Protein AF-A0A2W6T8C6-F1 (afdb_monomer_lite)

Sequence (143 aa):
MNLLKILKKSVIDSQLYVSLMGTLFAVFFMEEQNTFRLPSVVLIFITYFSGYLYTKYQHTKYFFKILMLNGVAGIICAFLIYHNHNEIRLVKWFVIVVLGLLYNSFFLDVYIRKIPLLKVFYVGLVWALVNCWLTLPEFNFPI

Radius of gyration: 16.24 Å; chains: 1; bounding box: 39×33×48 Å

Secondary structure (DSSP, 8-state):
--HHHHHIIIIIT-HHHHHHHHHHHHHHHHHHTT---HHHHHHHHHHHHHHHHHHHHTTSTTHHHHHHHHHHHHHHHHHHHHHHS-HHHHHHHHHHHHHHHHTTSHHHHHHTTTSHHHHHHHHHHHHHIIIIITT-SS-----

Foldseek 3Di:
DDPVVVCCCVAVVDLLNVLVVLLVLLQVVCVVVVLDDPLLSVLSSLLSSLLSLQVVCVPHPCNVVSVVVSVVSLVVSLVSCVVPHDPVLSVLSVVLSVLSVCLPPPVCVPPPVVDVVSNVVSVVVSSCSSRPVSSDNDPPPPD

Structure (mmCIF, N/CA/C/O backbone):
data_AF-A0A2W6T8C6-F1
#
_entry.id   AF-A0A2W6T8C6-F1
#
loop_
_atom_site.group_PDB
_atom_site.id
_atom_site.type_symbol
_atom_site.label_atom_id
_atom_site.label_alt_id
_atom_site.label_comp_id
_atom_site.label_asym_id
_atom_site.label_entity_id
_atom_site.label_seq_id
_atom_site.pdbx_PDB_ins_code
_atom_site.Cartn_x
_atom_site.Cartn_y
_atom_site.Cartn_z
_atom_site.occupancy
_atom_site.B_iso_or_equiv
_atom_site.auth_seq_id
_atom_site.auth_comp_id
_atom_site.auth_asym_id
_atom_site.auth_atom_id
_atom_site.pdbx_PDB_model_num
ATOM 1 N N . MET A 1 1 ? -5.194 10.503 31.032 1.00 57.91 1 MET A N 1
ATOM 2 C CA . MET A 1 1 ? -4.860 9.662 29.857 1.00 57.91 1 MET A CA 1
ATOM 3 C C . MET A 1 1 ? -3.359 9.787 29.623 1.00 57.91 1 MET A C 1
ATOM 5 O O . MET A 1 1 ? -2.883 10.906 29.539 1.00 57.91 1 MET A O 1
ATOM 9 N N . ASN A 1 2 ? -2.605 8.686 29.666 1.00 84.94 2 ASN A N 1
ATOM 10 C CA . ASN A 1 2 ? -1.137 8.721 29.742 1.00 84.94 2 ASN A CA 1
ATOM 11 C C . ASN A 1 2 ? -0.526 9.303 28.443 1.00 84.94 2 ASN A C 1
ATOM 13 O O . ASN A 1 2 ? -0.876 8.824 27.364 1.00 84.94 2 ASN A O 1
ATOM 17 N N . LEU A 1 3 ? 0.357 10.309 28.531 1.00 82.75 3 LEU A N 1
ATOM 18 C CA . LEU A 1 3 ? 0.961 11.018 27.383 1.00 82.75 3 LEU A CA 1
ATOM 19 C C . LEU A 1 3 ? 1.599 10.040 26.379 1.00 82.75 3 LEU A C 1
ATOM 21 O O . LEU A 1 3 ? 1.395 10.153 25.172 1.00 82.75 3 LEU A O 1
ATOM 25 N N . LEU A 1 4 ? 2.259 8.999 26.899 1.00 77.62 4 LEU A N 1
ATOM 26 C CA . LEU A 1 4 ? 2.823 7.878 26.138 1.00 77.62 4 LEU A CA 1
ATOM 27 C C . LEU A 1 4 ? 1.798 7.164 25.243 1.00 77.62 4 LEU A C 1
ATOM 29 O O . LEU A 1 4 ? 2.112 6.794 24.115 1.00 77.62 4 LEU A O 1
ATOM 33 N N . LYS A 1 5 ? 0.556 6.986 25.713 1.00 78.44 5 LYS A N 1
ATOM 34 C CA . LYS A 1 5 ? -0.510 6.347 24.921 1.00 78.44 5 LYS A CA 1
ATOM 35 C C . LYS A 1 5 ? -0.983 7.249 23.780 1.00 78.44 5 LYS A C 1
ATOM 37 O O . LYS A 1 5 ? -1.311 6.738 22.714 1.00 78.44 5 LYS A O 1
ATOM 42 N N . ILE A 1 6 ? -1.013 8.565 23.994 1.00 78.06 6 ILE A N 1
ATOM 43 C CA . ILE A 1 6 ? -1.386 9.539 22.959 1.00 78.06 6 ILE A CA 1
ATOM 44 C C . ILE A 1 6 ? -0.282 9.610 21.902 1.00 78.06 6 ILE A C 1
ATOM 46 O O . ILE A 1 6 ? -0.573 9.483 20.719 1.00 78.06 6 ILE A O 1
ATOM 50 N N . LEU A 1 7 ? 0.981 9.707 22.323 1.00 71.12 7 LEU A N 1
ATOM 51 C CA . LEU A 1 7 ? 2.148 9.683 21.437 1.00 71.12 7 LEU A CA 1
ATOM 52 C C . LEU A 1 7 ? 2.205 8.412 20.586 1.00 71.12 7 LEU A C 1
ATOM 54 O O . LEU A 1 7 ? 2.297 8.503 19.365 1.00 71.12 7 LEU A O 1
ATOM 58 N N . LYS A 1 8 ? 2.063 7.231 21.202 1.00 71.69 8 LYS A N 1
ATOM 59 C CA . LYS A 1 8 ? 2.002 5.962 20.463 1.00 71.69 8 LYS A CA 1
ATOM 60 C C . LYS A 1 8 ? 0.889 5.980 19.413 1.00 71.69 8 LYS A C 1
ATOM 62 O O . LYS A 1 8 ? 1.133 5.634 18.263 1.00 71.69 8 LYS A O 1
ATOM 67 N N . LYS A 1 9 ? -0.308 6.435 19.783 1.00 74.31 9 LYS A N 1
ATOM 68 C CA . LYS A 1 9 ? -1.465 6.434 18.883 1.00 74.31 9 LYS A CA 1
ATOM 69 C C . LYS A 1 9 ? -1.356 7.451 17.742 1.00 74.31 9 LYS A C 1
ATOM 71 O O . LYS A 1 9 ? -1.846 7.193 16.645 1.00 74.31 9 LYS A O 1
ATOM 76 N N . SER A 1 10 ? -0.741 8.601 18.003 1.00 67.25 10 SER A N 1
ATOM 77 C CA . SER A 1 10 ? -0.603 9.689 17.030 1.00 67.25 10 SER A CA 1
ATOM 78 C C . SER A 1 10 ? 0.603 9.523 16.111 1.00 67.25 10 SER A C 1
ATOM 80 O O . SER A 1 10 ? 0.556 9.993 14.978 1.00 67.25 10 SER A O 1
ATOM 82 N N . VAL A 1 11 ? 1.667 8.865 16.579 1.00 68.44 11 VAL A N 1
ATOM 83 C CA . VAL A 1 11 ? 2.922 8.709 15.832 1.00 68.44 11 VAL A CA 1
ATOM 84 C C . VAL A 1 11 ? 3.055 7.292 15.284 1.00 68.44 11 VAL A C 1
ATOM 86 O O . VAL A 1 11 ? 3.088 7.121 14.074 1.00 68.44 11 VAL A O 1
ATOM 89 N N . ILE A 1 12 ? 3.060 6.273 16.148 1.00 65.94 12 ILE A N 1
ATOM 90 C CA . ILE A 1 12 ? 3.375 4.882 15.771 1.00 65.94 12 ILE A CA 1
ATOM 91 C C . ILE A 1 12 ? 2.178 4.199 15.096 1.00 65.94 12 ILE A C 1
ATOM 93 O O . ILE A 1 12 ? 2.327 3.577 14.049 1.00 65.94 12 ILE A O 1
ATOM 97 N N . ASP A 1 13 ? 0.969 4.372 15.635 1.00 70.25 13 ASP A N 1
ATOM 98 C CA . ASP A 1 13 ? -0.256 3.803 15.044 1.00 70.25 13 ASP A CA 1
ATOM 99 C C . ASP A 1 13 ? -0.807 4.676 13.888 1.00 70.25 13 ASP A C 1
ATOM 101 O O . ASP A 1 13 ? -1.906 4.456 13.352 1.00 70.25 13 ASP A O 1
ATOM 105 N N . SER A 1 14 ? -0.054 5.710 13.498 1.00 83.50 14 SER A N 1
ATOM 106 C CA . SER A 1 14 ? -0.392 6.554 12.361 1.00 83.50 14 SER A CA 1
ATOM 107 C C . SER A 1 14 ? -0.216 5.786 11.060 1.00 83.50 14 SER A C 1
ATOM 109 O O . SER A 1 14 ? 0.796 5.129 10.831 1.00 83.50 14 SER A O 1
ATOM 111 N N . GLN A 1 15 ? -1.193 5.916 10.163 1.00 86.38 15 GLN A N 1
ATOM 112 C CA . GLN A 1 15 ? -1.112 5.280 8.846 1.00 86.38 15 GLN A CA 1
ATOM 113 C C . GLN A 1 15 ? 0.066 5.837 8.040 1.00 86.38 15 GLN A C 1
ATOM 115 O O . GLN A 1 15 ? 0.667 5.101 7.266 1.00 86.38 15 GLN A O 1
ATOM 120 N N . LEU A 1 16 ? 0.451 7.096 8.281 1.00 87.31 16 LEU A N 1
ATOM 121 C CA . LEU A 1 16 ? 1.663 7.681 7.708 1.00 87.31 16 LEU A CA 1
ATOM 122 C C . LEU A 1 16 ? 2.917 6.922 8.142 1.00 87.31 16 LEU A C 1
ATOM 124 O O . LEU A 1 16 ? 3.701 6.528 7.288 1.00 87.31 16 LEU A O 1
ATOM 128 N N . TYR A 1 17 ? 3.083 6.676 9.442 1.00 89.19 17 TYR A N 1
ATOM 129 C CA . TYR A 1 17 ? 4.264 5.989 9.965 1.00 89.19 17 TYR A CA 1
ATOM 130 C C . TYR A 1 17 ? 4.384 4.571 9.408 1.00 89.19 17 TYR A C 1
ATOM 132 O O . TYR A 1 17 ? 5.427 4.211 8.871 1.00 89.19 17 TYR A O 1
ATOM 140 N N . VAL A 1 18 ? 3.303 3.787 9.449 1.00 89.12 18 VAL A N 1
ATOM 141 C CA . VAL A 1 18 ? 3.332 2.407 8.940 1.00 89.12 18 VAL A CA 1
ATOM 142 C C . VAL A 1 18 ? 3.602 2.373 7.430 1.00 89.12 18 VAL A C 1
ATOM 144 O O . VAL A 1 18 ? 4.365 1.530 6.962 1.00 89.12 18 VAL A O 1
ATOM 147 N N . SER A 1 19 ? 3.046 3.320 6.669 1.00 92.69 19 SER A N 1
ATOM 148 C CA . SER A 1 19 ? 3.299 3.422 5.224 1.00 92.69 19 SER A CA 1
ATOM 149 C C . SER A 1 19 ? 4.737 3.821 4.915 1.00 92.69 19 SER A C 1
ATOM 151 O O . SER A 1 19 ? 5.333 3.267 3.995 1.00 92.69 19 SER A O 1
ATOM 153 N N . LEU A 1 20 ? 5.316 4.735 5.699 1.00 93.75 20 LEU A N 1
ATOM 154 C CA . LEU A 1 20 ? 6.729 5.096 5.596 1.00 93.75 20 LEU A CA 1
ATOM 155 C C . LEU A 1 20 ? 7.624 3.897 5.901 1.00 93.75 20 LEU A C 1
ATOM 157 O O . LEU A 1 20 ? 8.523 3.619 5.121 1.00 93.75 20 LEU A O 1
ATOM 161 N N . MET A 1 21 ? 7.349 3.145 6.969 1.00 93.69 21 MET A N 1
ATOM 162 C CA . MET A 1 21 ? 8.132 1.953 7.312 1.00 93.69 21 MET A CA 1
ATOM 163 C C . MET A 1 21 ? 8.060 0.882 6.220 1.00 93.69 21 MET A C 1
ATOM 165 O O . MET A 1 21 ? 9.094 0.342 5.835 1.00 93.69 21 MET A O 1
ATOM 169 N N . GLY A 1 22 ? 6.868 0.613 5.674 1.00 91.38 22 GLY A N 1
ATOM 170 C CA . GLY A 1 22 ? 6.714 -0.298 4.535 1.00 91.38 22 GLY A CA 1
ATOM 171 C C . GLY A 1 22 ? 7.474 0.188 3.298 1.00 91.38 22 GLY A C 1
ATOM 172 O O . GLY A 1 22 ? 8.155 -0.590 2.640 1.00 91.38 22 GLY A O 1
ATOM 173 N N . THR A 1 23 ? 7.439 1.493 3.026 1.00 94.69 23 THR A N 1
ATOM 174 C CA . THR A 1 23 ? 8.166 2.094 1.898 1.00 94.69 23 THR A CA 1
ATOM 175 C C . THR A 1 23 ? 9.678 2.018 2.085 1.00 94.69 23 THR A C 1
ATOM 177 O O . THR A 1 23 ? 10.379 1.647 1.153 1.00 94.69 23 THR A O 1
ATOM 180 N N . LEU A 1 24 ? 10.195 2.325 3.277 1.00 94.31 24 LEU A N 1
ATOM 181 C CA . LEU A 1 24 ? 11.622 2.210 3.590 1.00 94.31 24 LEU A CA 1
ATOM 182 C C . LEU A 1 24 ? 12.105 0.763 3.477 1.00 94.31 24 LEU A C 1
ATOM 184 O O . LEU A 1 24 ? 13.214 0.521 3.013 1.00 94.31 24 LEU A O 1
ATOM 188 N N . PHE A 1 25 ? 11.261 -0.201 3.844 1.00 92.94 25 PHE A N 1
ATOM 189 C CA . PHE A 1 25 ? 11.569 -1.612 3.654 1.00 92.94 25 PHE A CA 1
ATOM 190 C C . PHE A 1 25 ? 11.623 -1.997 2.170 1.00 92.94 25 PHE A C 1
ATOM 192 O O . PHE A 1 25 ? 12.519 -2.730 1.762 1.00 92.94 25 PHE A O 1
ATOM 199 N N . ALA A 1 26 ? 10.736 -1.448 1.335 1.00 91.69 26 ALA A N 1
ATOM 200 C CA . ALA A 1 26 ? 10.850 -1.595 -0.114 1.00 91.69 26 ALA A CA 1
ATOM 201 C C . ALA A 1 26 ? 12.141 -0.970 -0.653 1.00 91.69 26 ALA A C 1
ATOM 203 O O . ALA A 1 26 ? 12.840 -1.598 -1.438 1.00 91.69 26 ALA A O 1
ATOM 204 N N . VAL A 1 27 ? 12.470 0.250 -0.211 1.00 92.62 27 VAL A N 1
ATOM 205 C CA . VAL A 1 27 ? 13.701 0.955 -0.594 1.00 92.62 27 VAL A CA 1
ATOM 206 C C . VAL A 1 27 ? 14.921 0.103 -0.265 1.00 92.62 27 VAL A C 1
ATOM 208 O O . VAL A 1 27 ? 15.773 -0.058 -1.126 1.00 92.62 27 VAL A O 1
ATOM 211 N N . PHE A 1 28 ? 14.965 -0.516 0.916 1.00 91.56 28 PHE A N 1
ATOM 212 C CA . PHE A 1 28 ? 16.032 -1.444 1.290 1.00 91.56 28 PHE A CA 1
ATOM 213 C C . PHE A 1 28 ? 16.208 -2.581 0.267 1.00 91.56 28 PHE A C 1
ATOM 215 O O . PHE A 1 28 ? 17.317 -2.800 -0.210 1.00 91.56 28 PHE A O 1
ATOM 222 N N . PHE A 1 29 ? 15.129 -3.255 -0.148 1.00 87.81 29 PHE A N 1
ATOM 223 C CA . PHE A 1 29 ? 15.220 -4.286 -1.193 1.00 87.81 29 PHE A CA 1
ATOM 224 C C . PHE A 1 29 ? 15.599 -3.730 -2.566 1.00 87.81 29 PHE A C 1
ATOM 226 O O . PHE A 1 29 ? 16.290 -4.398 -3.332 1.00 87.81 29 PHE A O 1
ATOM 233 N N . MET A 1 30 ? 15.135 -2.527 -2.899 1.00 88.44 30 MET A N 1
ATOM 234 C CA . MET A 1 30 ? 15.468 -1.887 -4.166 1.00 88.44 30 MET A CA 1
ATOM 235 C C . MET A 1 30 ? 16.950 -1.519 -4.245 1.00 88.44 30 MET A C 1
ATOM 237 O O . MET A 1 30 ? 17.541 -1.689 -5.307 1.00 88.44 30 MET A O 1
ATOM 241 N N . GLU A 1 31 ? 17.539 -1.041 -3.149 1.00 89.88 31 GLU A N 1
ATOM 242 C CA . GLU A 1 31 ? 18.978 -0.776 -3.036 1.00 89.88 31 GLU A CA 1
ATOM 243 C C . GLU A 1 31 ? 19.779 -2.078 -3.143 1.00 89.88 31 GLU A C 1
ATOM 245 O O . GLU A 1 31 ? 20.678 -2.170 -3.973 1.00 89.88 31 GLU A O 1
ATOM 250 N N . GLU A 1 32 ? 19.381 -3.125 -2.411 1.00 87.94 32 GLU A N 1
ATOM 251 C CA . GLU A 1 32 ? 20.036 -4.441 -2.473 1.00 87.94 32 GLU A CA 1
ATOM 252 C C . GLU A 1 32 ? 20.028 -5.030 -3.897 1.00 87.94 32 GLU A C 1
ATOM 254 O O . GLU A 1 32 ? 20.991 -5.645 -4.348 1.00 87.94 32 GLU A O 1
ATOM 259 N N . GLN A 1 33 ? 18.947 -4.803 -4.649 1.00 84.38 33 GLN A N 1
ATOM 260 C CA . GLN A 1 33 ? 18.805 -5.270 -6.031 1.00 84.38 33 GLN A CA 1
ATOM 261 C C . GLN A 1 33 ? 19.310 -4.263 -7.080 1.00 84.38 33 GLN A C 1
ATOM 263 O O . GLN A 1 33 ? 19.174 -4.527 -8.273 1.00 84.38 33 GLN A O 1
ATOM 268 N N . ASN A 1 34 ? 19.854 -3.107 -6.681 1.00 84.94 34 ASN A N 1
ATOM 269 C CA . ASN A 1 34 ? 20.230 -2.004 -7.580 1.00 84.94 34 ASN A CA 1
ATOM 270 C C . ASN A 1 34 ? 19.095 -1.564 -8.539 1.00 84.94 34 ASN A C 1
ATOM 272 O O . ASN A 1 34 ? 19.322 -1.190 -9.690 1.00 84.94 34 ASN A O 1
ATOM 276 N N . THR A 1 35 ? 17.843 -1.601 -8.076 1.00 84.50 35 THR A N 1
ATOM 277 C CA . THR A 1 35 ? 16.639 -1.229 -8.845 1.00 84.50 35 THR A CA 1
ATOM 278 C C . THR A 1 35 ? 16.010 0.093 -8.395 1.00 84.50 35 THR A C 1
ATOM 280 O O . THR A 1 35 ? 14.907 0.433 -8.844 1.00 84.50 35 THR A O 1
ATOM 283 N N . PHE A 1 36 ? 16.687 0.851 -7.522 1.00 88.38 36 PHE A N 1
ATOM 284 C CA . PHE A 1 36 ? 16.179 2.095 -6.944 1.00 88.38 36 PHE A CA 1
ATOM 285 C C . PHE A 1 36 ? 15.683 3.085 -8.006 1.00 88.38 36 PHE A C 1
ATOM 287 O O . PHE A 1 36 ? 16.395 3.463 -8.937 1.00 88.38 36 PHE A O 1
ATOM 294 N N . ARG A 1 37 ? 14.430 3.530 -7.853 1.00 86.62 37 ARG A N 1
ATOM 295 C CA . ARG A 1 37 ? 13.809 4.566 -8.690 1.00 86.62 37 ARG A CA 1
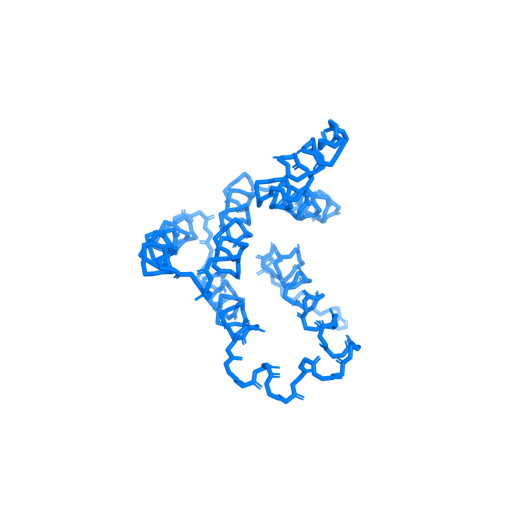ATOM 296 C C . ARG A 1 37 ? 12.790 5.351 -7.880 1.00 86.62 37 ARG A C 1
ATOM 298 O O . ARG A 1 37 ? 11.810 4.771 -7.409 1.00 86.62 37 ARG A O 1
ATOM 305 N N . LEU A 1 38 ? 12.958 6.671 -7.813 1.00 88.62 38 LEU A N 1
ATOM 306 C CA . LEU A 1 38 ? 12.077 7.565 -7.054 1.00 88.62 38 LEU A CA 1
ATOM 307 C C . LEU A 1 38 ? 10.578 7.410 -7.403 1.00 88.62 38 LEU A C 1
ATOM 309 O O . LEU A 1 38 ? 9.779 7.316 -6.470 1.00 88.62 38 LEU A O 1
ATOM 313 N N . PRO A 1 39 ? 10.160 7.275 -8.684 1.00 89.06 39 PRO A N 1
ATOM 314 C CA . PRO A 1 39 ? 8.751 7.039 -9.010 1.00 89.06 39 PRO A CA 1
ATOM 315 C C . PRO A 1 39 ? 8.184 5.758 -8.383 1.00 89.06 39 PRO A C 1
ATOM 317 O O . PRO A 1 39 ? 7.024 5.724 -7.983 1.00 89.06 39 PRO A O 1
ATOM 320 N N . SER A 1 40 ? 9.001 4.708 -8.254 1.00 89.00 40 SER A N 1
ATOM 321 C CA . SER A 1 40 ? 8.586 3.458 -7.606 1.00 89.00 40 SER A CA 1
ATOM 322 C C . SER A 1 40 ? 8.424 3.636 -6.096 1.00 89.00 40 SER A C 1
ATOM 324 O O . SER A 1 40 ? 7.489 3.094 -5.520 1.00 89.00 40 SER A O 1
ATOM 326 N N . VAL A 1 41 ? 9.298 4.420 -5.460 1.00 92.81 41 VAL A N 1
ATOM 327 C CA . VAL A 1 41 ? 9.205 4.731 -4.024 1.00 92.81 41 VAL A CA 1
ATOM 328 C C . VAL A 1 41 ? 7.903 5.474 -3.725 1.00 92.81 41 VAL A C 1
ATOM 330 O O . VAL A 1 41 ? 7.162 5.092 -2.822 1.00 92.81 41 VAL A O 1
ATOM 333 N N . VAL A 1 42 ? 7.577 6.486 -4.535 1.00 92.62 42 VAL A N 1
ATOM 334 C CA . VAL A 1 42 ? 6.319 7.242 -4.420 1.00 92.62 42 VAL A CA 1
ATOM 335 C C . V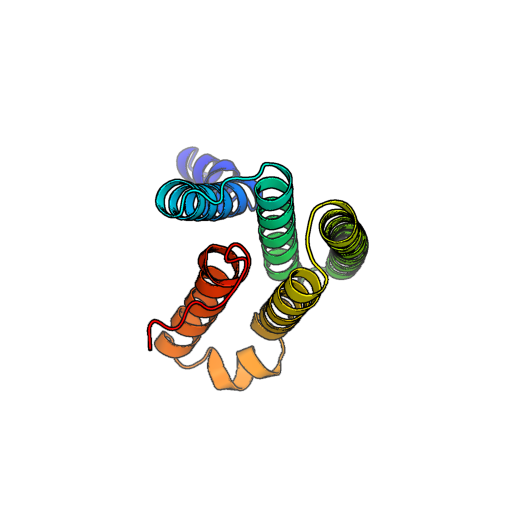AL A 1 42 ? 5.109 6.336 -4.660 1.00 92.62 42 VAL A C 1
ATOM 337 O O . VAL A 1 42 ? 4.153 6.372 -3.886 1.00 92.62 42 VAL A O 1
ATOM 340 N N . LEU A 1 43 ? 5.158 5.479 -5.685 1.00 93.38 43 LEU A N 1
ATOM 341 C CA . LEU A 1 43 ? 4.108 4.500 -5.973 1.00 93.38 43 LEU A CA 1
ATOM 342 C C . LEU A 1 43 ? 3.846 3.570 -4.779 1.00 93.38 43 LEU A C 1
ATOM 344 O O . LEU A 1 43 ? 2.691 3.363 -4.396 1.00 93.38 43 LEU A O 1
ATOM 348 N N . ILE A 1 44 ? 4.906 3.019 -4.185 1.00 93.69 44 ILE A N 1
ATOM 349 C CA . ILE A 1 44 ? 4.823 2.104 -3.041 1.00 93.69 44 ILE A CA 1
ATOM 350 C C . ILE A 1 44 ? 4.255 2.826 -1.820 1.00 93.69 44 ILE A C 1
ATOM 352 O O . ILE A 1 44 ? 3.346 2.303 -1.172 1.00 93.69 44 ILE A O 1
ATOM 356 N N . PHE A 1 45 ? 4.706 4.054 -1.559 1.00 95.12 45 PHE A N 1
ATOM 357 C CA . PHE A 1 45 ? 4.175 4.871 -0.474 1.00 95.12 45 PHE A CA 1
ATOM 358 C C . PHE A 1 45 ? 2.673 5.117 -0.615 1.00 95.12 45 PHE A C 1
ATOM 360 O O . PHE A 1 45 ? 1.923 4.855 0.327 1.00 95.12 45 PHE A O 1
ATOM 367 N N . ILE A 1 46 ? 2.212 5.565 -1.789 1.00 93.38 46 ILE A N 1
ATOM 368 C CA . ILE A 1 46 ? 0.785 5.816 -2.037 1.00 93.38 46 ILE A CA 1
ATOM 369 C C . ILE A 1 46 ? -0.017 4.517 -1.908 1.00 93.38 46 ILE A C 1
ATOM 371 O O . ILE A 1 46 ? -1.103 4.528 -1.324 1.00 93.38 46 ILE A O 1
ATOM 375 N N . THR A 1 47 ? 0.522 3.397 -2.397 1.00 93.38 47 THR A N 1
ATOM 376 C CA . THR A 1 47 ? -0.127 2.079 -2.321 1.00 93.38 47 THR A CA 1
ATOM 377 C C . THR A 1 47 ? -0.318 1.641 -0.868 1.00 93.38 47 THR A C 1
ATOM 379 O O . THR A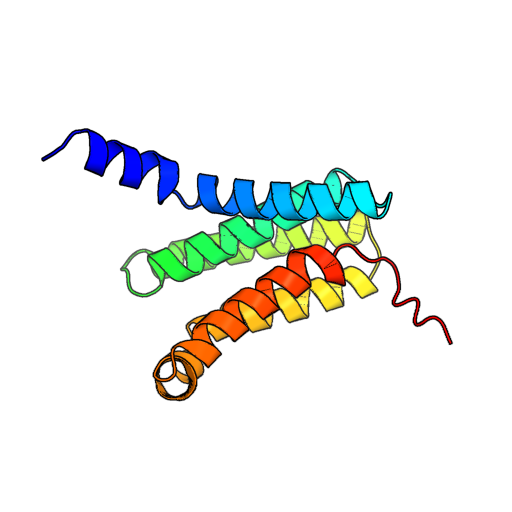 1 47 ? -1.434 1.294 -0.472 1.00 93.38 47 THR A O 1
ATOM 382 N N . TYR A 1 48 ? 0.730 1.728 -0.041 1.00 93.00 48 TYR A N 1
ATOM 383 C CA . TYR A 1 48 ? 0.628 1.431 1.386 1.00 93.00 48 TYR A CA 1
ATOM 384 C C . TYR A 1 48 ? -0.331 2.383 2.093 1.00 93.00 48 TYR A C 1
ATOM 386 O O . TYR A 1 48 ? -1.252 1.932 2.774 1.00 93.00 48 TYR A O 1
ATOM 394 N N . PHE A 1 49 ? -0.160 3.688 1.895 1.00 92.62 49 PHE A N 1
ATOM 395 C CA . PHE A 1 49 ? -0.961 4.704 2.567 1.00 92.62 49 PHE A CA 1
ATOM 396 C C . PHE A 1 49 ? -2.452 4.555 2.275 1.00 92.62 49 PHE A C 1
ATOM 398 O O . PHE A 1 49 ? -3.270 4.559 3.198 1.00 92.62 49 PHE A O 1
ATOM 405 N N . SER A 1 50 ? -2.798 4.316 1.012 1.00 91.12 50 SER A N 1
ATOM 406 C CA . SER A 1 50 ? -4.177 4.092 0.577 1.00 91.12 50 SER A CA 1
ATOM 407 C C . SER A 1 50 ? -4.770 2.816 1.185 1.00 91.12 50 SER A C 1
ATOM 409 O O . SER A 1 50 ? -5.893 2.834 1.697 1.00 91.12 50 SER A O 1
ATOM 411 N N . GLY A 1 51 ? -4.012 1.712 1.209 1.00 89.19 51 GLY A N 1
ATOM 412 C CA . GLY A 1 51 ? -4.447 0.453 1.828 1.00 89.19 51 GLY A CA 1
ATOM 413 C C . GLY A 1 51 ? -4.648 0.560 3.347 1.00 89.19 51 GLY A C 1
ATOM 414 O O . GLY A 1 51 ? -5.620 0.046 3.908 1.00 89.19 51 GLY A O 1
ATOM 415 N N . TYR A 1 52 ? -3.772 1.293 4.027 1.00 88.75 52 TYR A N 1
ATOM 416 C CA . TYR A 1 52 ? -3.866 1.542 5.463 1.00 88.75 52 TYR A CA 1
ATOM 417 C C . TYR A 1 52 ? -5.050 2.444 5.824 1.00 88.75 52 TYR A C 1
ATOM 419 O O . TYR A 1 52 ? -5.828 2.132 6.730 1.00 88.75 52 TYR A O 1
ATOM 427 N N . LEU A 1 53 ? -5.278 3.515 5.059 1.00 88.62 53 LEU A N 1
ATOM 428 C CA . LEU A 1 53 ? -6.489 4.323 5.198 1.00 88.62 53 LEU A CA 1
ATOM 429 C C . LEU A 1 53 ? -7.755 3.500 4.935 1.00 88.62 53 LEU A C 1
ATOM 431 O O . LEU A 1 53 ? -8.698 3.580 5.724 1.00 88.62 53 LEU A O 1
ATOM 435 N N . TYR A 1 54 ? -7.768 2.678 3.882 1.00 86.88 54 TYR A N 1
ATOM 436 C CA . TYR A 1 54 ? -8.901 1.809 3.557 1.00 86.88 54 TYR A CA 1
ATOM 437 C C . TYR A 1 54 ? -9.295 0.940 4.753 1.00 86.88 54 TYR A C 1
ATOM 439 O O . TYR A 1 54 ? -10.418 1.023 5.248 1.00 86.88 54 TYR A O 1
ATOM 447 N N . THR A 1 55 ? -8.342 0.157 5.260 1.00 85.12 55 THR A N 1
ATOM 448 C CA . THR A 1 55 ? -8.588 -0.817 6.330 1.00 85.12 55 THR A CA 1
ATOM 449 C C . THR A 1 55 ? -8.978 -0.152 7.649 1.00 85.12 55 THR A C 1
ATOM 451 O O . THR A 1 55 ? -9.860 -0.652 8.347 1.00 85.12 55 THR A O 1
ATOM 454 N N . LYS A 1 56 ? -8.392 1.005 7.982 1.00 85.25 56 LYS A N 1
ATOM 455 C CA . LYS A 1 56 ? -8.710 1.748 9.210 1.00 85.25 56 LYS A CA 1
ATOM 456 C C . LYS A 1 56 ? -10.128 2.318 9.220 1.00 85.25 56 LYS A C 1
ATOM 458 O O . LYS A 1 56 ? -10.769 2.333 10.270 1.00 85.25 56 LYS A O 1
ATOM 463 N N . TYR A 1 57 ? -10.610 2.818 8.082 1.00 85.62 57 TYR A N 1
ATOM 464 C CA . TYR A 1 57 ? -11.894 3.525 7.998 1.00 85.62 57 TYR A CA 1
ATOM 465 C C . TYR A 1 57 ? -13.045 2.677 7.444 1.00 85.62 57 TYR A C 1
ATOM 467 O O . TYR A 1 57 ? -14.165 3.185 7.358 1.00 85.62 57 TYR A O 1
ATOM 475 N N . GLN A 1 58 ? -12.806 1.402 7.127 1.00 80.88 58 GLN A N 1
ATOM 476 C CA . GLN A 1 58 ? -13.759 0.533 6.435 1.00 80.88 58 GLN A CA 1
ATOM 477 C C . GLN A 1 58 ? -15.126 0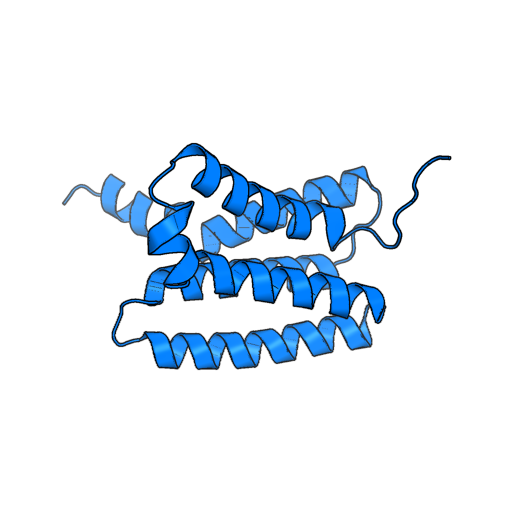.396 7.116 1.00 80.88 58 GLN A C 1
ATOM 479 O O . GLN A 1 58 ? -16.154 0.424 6.449 1.00 80.88 58 GLN A O 1
ATOM 484 N N . HIS A 1 59 ? -15.154 0.306 8.446 1.00 82.88 59 HIS A N 1
ATOM 485 C CA . HIS A 1 59 ? -16.390 0.162 9.228 1.00 82.88 59 HIS A CA 1
ATOM 486 C C . HIS A 1 59 ? -16.817 1.478 9.891 1.00 82.88 59 HIS A C 1
ATOM 488 O O . HIS A 1 59 ? -17.409 1.489 10.968 1.00 82.88 59 HIS A O 1
ATOM 494 N N . THR A 1 60 ? -16.473 2.612 9.277 1.00 87.06 60 THR A N 1
ATOM 495 C CA . THR A 1 60 ? -16.797 3.944 9.800 1.00 87.06 60 THR A CA 1
ATOM 496 C C . THR A 1 60 ? -17.658 4.726 8.815 1.00 87.06 60 THR A C 1
ATOM 498 O O . THR A 1 60 ? -17.617 4.495 7.609 1.00 87.06 60 THR A O 1
ATOM 501 N N . LYS A 1 61 ? -18.363 5.751 9.306 1.00 87.75 61 LYS A N 1
ATOM 502 C CA . LYS A 1 61 ? -19.130 6.690 8.464 1.00 87.75 61 LYS A CA 1
ATOM 503 C C . LYS A 1 61 ? -18.294 7.423 7.401 1.00 87.75 61 LYS A C 1
ATOM 505 O O . LYS A 1 61 ? -18.849 8.017 6.484 1.00 87.75 61 LYS A O 1
ATOM 510 N N . TYR A 1 62 ? -16.965 7.419 7.533 1.00 87.38 62 TYR A N 1
ATOM 511 C CA . TYR A 1 62 ? -16.042 8.054 6.591 1.00 87.38 62 TYR A CA 1
ATOM 512 C C . TYR A 1 62 ? -15.603 7.125 5.456 1.00 87.38 62 TYR A C 1
ATOM 514 O O . TYR A 1 62 ? -14.887 7.580 4.565 1.00 87.38 62 TYR A O 1
ATOM 522 N N . PHE A 1 63 ? -16.033 5.859 5.461 1.00 87.06 63 PHE A N 1
ATOM 523 C CA . PHE A 1 63 ? -15.599 4.854 4.494 1.00 87.06 63 PHE A CA 1
ATOM 524 C C . PHE A 1 63 ? -15.739 5.322 3.045 1.00 87.06 63 PHE A C 1
ATOM 526 O O . PHE A 1 63 ? -14.769 5.273 2.299 1.00 87.06 63 PHE A O 1
ATOM 533 N N . PHE A 1 64 ? -16.902 5.856 2.662 1.00 85.75 64 PHE A N 1
ATOM 534 C CA . PHE A 1 64 ? -17.149 6.288 1.284 1.00 85.75 64 PHE A CA 1
ATOM 535 C C . PHE A 1 64 ? -16.207 7.418 0.833 1.00 85.75 64 PHE A C 1
ATOM 537 O O . PHE A 1 64 ? -15.710 7.405 -0.290 1.00 85.75 64 PHE A O 1
ATOM 544 N N . LYS A 1 65 ? -15.881 8.357 1.733 1.00 89.62 65 LYS A N 1
ATOM 545 C CA . LYS A 1 65 ? -14.909 9.428 1.453 1.00 89.62 65 LYS A CA 1
ATOM 546 C C . LYS A 1 65 ? -13.504 8.865 1.233 1.00 89.62 65 LYS A C 1
ATOM 548 O O . LYS A 1 65 ? -12.809 9.298 0.322 1.00 89.62 65 LYS A O 1
ATOM 553 N N . ILE A 1 66 ? -13.101 7.891 2.049 1.00 89.62 66 ILE A N 1
ATOM 554 C CA . ILE A 1 66 ? -11.805 7.215 1.908 1.00 89.62 66 ILE A CA 1
ATOM 555 C C . ILE A 1 66 ? -11.768 6.342 0.652 1.00 89.62 66 ILE A C 1
ATOM 557 O O . ILE A 1 66 ? -10.746 6.291 -0.020 1.00 89.62 66 ILE A O 1
ATOM 561 N N . LEU A 1 67 ? -12.880 5.705 0.285 1.00 88.62 67 LEU A N 1
ATOM 562 C CA . LEU A 1 67 ? -12.985 4.933 -0.947 1.00 88.62 67 LEU A CA 1
ATOM 563 C C . LEU A 1 67 ? -12.806 5.827 -2.181 1.00 88.62 67 LEU A C 1
ATOM 565 O O . LEU A 1 67 ? -12.042 5.472 -3.073 1.00 88.62 67 LEU A O 1
ATOM 569 N N . MET A 1 68 ? -13.433 7.009 -2.202 1.00 90.69 68 MET A N 1
ATOM 570 C CA . MET A 1 68 ? -13.208 8.009 -3.253 1.00 90.69 68 MET A CA 1
ATOM 571 C C . MET A 1 68 ? -11.752 8.488 -3.288 1.00 90.69 68 MET A C 1
ATOM 573 O O . MET A 1 68 ? -11.153 8.522 -4.360 1.00 90.69 68 MET A O 1
ATOM 577 N N . LEU A 1 69 ? -11.161 8.800 -2.128 1.00 91.50 69 LEU A N 1
ATOM 578 C CA . LEU A 1 69 ? -9.751 9.191 -2.027 1.00 91.50 69 LEU A CA 1
ATOM 579 C C . LEU A 1 69 ? -8.823 8.105 -2.591 1.00 91.50 69 LEU A C 1
ATOM 581 O O . LEU A 1 69 ? -7.918 8.412 -3.360 1.00 91.50 69 LEU A O 1
ATOM 585 N N . ASN A 1 70 ? -9.077 6.840 -2.255 1.00 91.12 70 ASN A N 1
ATOM 586 C CA . ASN A 1 70 ? -8.312 5.704 -2.760 1.00 91.12 70 ASN A CA 1
ATOM 587 C C . ASN A 1 70 ? -8.536 5.462 -4.253 1.00 91.12 70 ASN A C 1
ATOM 589 O O . ASN A 1 70 ? -7.604 5.056 -4.938 1.00 91.12 70 ASN A O 1
ATOM 593 N N . GLY A 1 71 ? -9.735 5.735 -4.772 1.00 91.81 71 GLY A N 1
ATOM 594 C CA . GLY A 1 71 ? -9.999 5.721 -6.210 1.00 91.81 71 GLY A CA 1
ATOM 595 C C . GLY A 1 71 ? -9.138 6.748 -6.949 1.00 91.81 71 GLY A C 1
ATOM 596 O O . GLY A 1 71 ? -8.452 6.400 -7.907 1.00 91.81 71 GLY A O 1
ATOM 597 N N . VAL A 1 72 ? -9.092 7.989 -6.452 1.00 93.88 72 VAL A N 1
ATOM 598 C CA . VAL A 1 72 ? -8.226 9.046 -7.005 1.00 93.88 72 VAL A CA 1
ATOM 599 C C . VAL A 1 72 ? -6.747 8.670 -6.883 1.00 93.88 72 VAL A C 1
ATOM 601 O O . VAL A 1 72 ? -6.006 8.779 -7.857 1.00 93.88 72 VAL A O 1
ATOM 604 N N . ALA A 1 73 ? -6.315 8.172 -5.722 1.00 93.12 73 ALA A N 1
ATOM 605 C CA . ALA A 1 73 ? -4.945 7.704 -5.517 1.00 93.12 73 ALA A CA 1
ATOM 606 C C . ALA A 1 73 ? -4.581 6.556 -6.472 1.00 93.12 73 ALA A C 1
ATOM 608 O O . ALA A 1 73 ? -3.487 6.547 -7.028 1.00 93.12 73 ALA A O 1
ATOM 609 N N . GLY A 1 74 ? -5.512 5.633 -6.727 1.00 92.88 74 GLY A N 1
ATOM 610 C CA . GLY A 1 74 ? -5.347 4.551 -7.692 1.00 92.88 74 GLY A CA 1
ATOM 611 C C . GLY A 1 74 ? -5.148 5.057 -9.122 1.00 92.88 74 GLY A C 1
ATOM 612 O O . GLY A 1 74 ? -4.272 4.557 -9.822 1.00 92.88 74 GLY A O 1
ATOM 613 N N . ILE A 1 75 ? -5.887 6.091 -9.536 1.00 93.81 75 ILE A N 1
ATOM 614 C CA . ILE A 1 75 ? -5.689 6.742 -10.843 1.00 93.81 75 ILE A CA 1
ATOM 615 C C . ILE A 1 75 ? -4.297 7.384 -10.919 1.00 93.81 75 ILE A C 1
ATOM 617 O O . ILE A 1 75 ? -3.594 7.204 -11.912 1.00 93.81 75 ILE A O 1
ATOM 621 N N . ILE A 1 76 ? -3.861 8.078 -9.861 1.00 93.25 76 ILE A N 1
ATOM 622 C CA . ILE A 1 76 ? -2.517 8.675 -9.792 1.00 93.25 76 ILE A CA 1
ATOM 623 C C . ILE A 1 76 ? -1.435 7.589 -9.884 1.00 93.25 76 ILE A C 1
ATOM 625 O O . ILE A 1 76 ? -0.471 7.748 -10.629 1.00 93.25 76 ILE A O 1
ATOM 629 N N . CYS A 1 77 ? -1.592 6.469 -9.173 1.00 92.44 77 CYS A N 1
ATOM 630 C CA . CYS A 1 77 ? -0.677 5.330 -9.254 1.00 92.44 77 CYS A CA 1
ATOM 631 C C . CYS A 1 77 ? -0.623 4.728 -10.663 1.00 92.44 77 CYS A C 1
ATOM 633 O O . CYS A 1 77 ? 0.469 4.483 -11.173 1.00 92.44 77 CYS A O 1
ATOM 635 N N . ALA A 1 78 ? -1.774 4.528 -11.307 1.00 91.94 78 ALA A N 1
ATOM 636 C CA . ALA A 1 78 ? -1.838 4.017 -12.673 1.00 91.94 78 ALA A CA 1
ATOM 637 C C . ALA A 1 78 ? -1.127 4.957 -13.660 1.00 91.94 78 ALA A C 1
ATOM 639 O O . ALA A 1 78 ? -0.341 4.498 -14.487 1.00 91.94 78 ALA A O 1
ATOM 640 N N . PHE A 1 79 ? -1.329 6.270 -13.521 1.00 91.31 79 PHE A N 1
ATOM 641 C CA . PHE A 1 79 ? -0.649 7.280 -14.330 1.00 91.31 79 PHE A CA 1
ATOM 642 C C . PHE A 1 79 ? 0.869 7.291 -14.095 1.00 91.31 79 PHE A C 1
ATOM 644 O O . PHE A 1 79 ? 1.645 7.303 -15.050 1.00 91.31 79 PHE A O 1
ATOM 651 N N . LEU A 1 80 ? 1.307 7.214 -12.831 1.00 88.75 80 LEU A N 1
ATOM 652 C CA . LEU A 1 80 ? 2.725 7.112 -12.476 1.00 88.75 80 LEU A CA 1
ATOM 653 C C . LEU A 1 80 ? 3.386 5.899 -13.133 1.00 88.75 80 LEU A C 1
ATOM 655 O O . LEU A 1 80 ? 4.476 6.042 -13.688 1.00 88.75 80 LEU A O 1
ATOM 659 N N . ILE A 1 81 ? 2.725 4.738 -13.104 1.00 88.31 81 ILE A N 1
ATOM 660 C CA . ILE A 1 81 ? 3.222 3.509 -13.731 1.00 88.31 81 ILE A CA 1
ATOM 661 C C . ILE A 1 81 ? 3.271 3.659 -15.252 1.00 88.31 81 ILE A C 1
ATOM 663 O O . ILE A 1 81 ? 4.293 3.345 -15.854 1.00 88.31 81 ILE A O 1
ATOM 667 N N . TYR A 1 82 ? 2.201 4.162 -15.870 1.00 87.56 82 TYR A N 1
ATOM 668 C CA . TYR A 1 82 ? 2.114 4.295 -17.324 1.00 87.56 82 TYR A CA 1
ATOM 669 C C . TYR A 1 82 ? 3.193 5.226 -17.905 1.00 87.56 82 TYR A C 1
ATOM 671 O O . TYR A 1 82 ? 3.687 4.982 -18.998 1.00 87.56 82 TYR A O 1
ATOM 679 N N . HIS A 1 83 ? 3.591 6.280 -17.182 1.00 86.44 83 HIS A N 1
ATOM 680 C CA . HIS A 1 83 ? 4.615 7.223 -17.656 1.00 86.44 83 HIS A CA 1
ATOM 681 C C . HIS A 1 83 ? 6.055 6.878 -17.271 1.00 86.44 83 HIS A C 1
ATOM 683 O O . HIS A 1 83 ? 6.976 7.326 -17.948 1.00 86.44 83 HIS A O 1
ATOM 689 N N . ASN A 1 84 ? 6.282 6.128 -16.189 1.00 85.25 84 ASN A N 1
ATOM 690 C CA . ASN A 1 84 ? 7.636 5.907 -15.657 1.00 85.25 84 ASN A CA 1
ATOM 691 C C . ASN A 1 84 ? 8.086 4.442 -15.704 1.00 85.25 84 ASN A C 1
ATOM 693 O O . ASN A 1 84 ? 9.243 4.135 -15.391 1.00 85.25 84 ASN A O 1
ATOM 697 N N . HIS A 1 85 ? 7.182 3.523 -16.039 1.00 81.81 85 HIS A N 1
ATOM 698 C CA . HIS A 1 85 ? 7.403 2.085 -15.946 1.00 81.81 85 HIS A CA 1
ATOM 699 C C . HIS A 1 85 ? 6.780 1.338 -17.134 1.00 81.81 85 HIS A C 1
ATOM 701 O O . HIS A 1 85 ? 6.514 1.919 -18.178 1.00 81.81 85 HIS A O 1
ATOM 707 N N . ASN A 1 86 ? 6.628 0.019 -16.989 1.00 81.31 86 ASN A N 1
ATOM 708 C CA . ASN A 1 86 ? 6.145 -0.895 -18.022 1.00 81.31 86 ASN A CA 1
ATOM 709 C C . ASN A 1 86 ? 4.707 -1.361 -17.714 1.00 81.31 86 ASN A C 1
ATOM 711 O O . ASN A 1 86 ? 4.315 -1.438 -16.546 1.00 81.31 86 ASN A O 1
ATOM 715 N N . GLU A 1 87 ? 3.956 -1.759 -18.738 1.00 82.75 87 GLU A N 1
ATOM 716 C CA . GLU A 1 87 ? 2.589 -2.291 -18.653 1.00 82.75 87 GLU A CA 1
ATOM 717 C C . GLU A 1 87 ? 2.495 -3.501 -17.715 1.00 82.75 87 GLU A C 1
ATOM 719 O O . GLU A 1 87 ? 1.563 -3.623 -16.920 1.00 82.75 87 GLU A O 1
ATOM 724 N N . ILE A 1 88 ? 3.526 -4.351 -17.706 1.00 86.81 88 ILE A N 1
ATOM 725 C CA . ILE A 1 88 ? 3.622 -5.504 -16.799 1.00 86.81 88 ILE A CA 1
ATOM 726 C C . ILE A 1 88 ? 3.544 -5.053 -15.333 1.00 86.81 88 ILE A C 1
ATOM 728 O O . ILE A 1 88 ? 2.912 -5.708 -14.503 1.00 86.81 88 ILE A O 1
ATOM 732 N N . ARG A 1 89 ? 4.145 -3.908 -14.991 1.00 87.81 89 ARG A N 1
ATOM 733 C CA . ARG A 1 89 ? 4.113 -3.372 -13.624 1.00 87.81 89 ARG A CA 1
ATOM 734 C C . ARG A 1 89 ? 2.715 -2.901 -13.233 1.00 87.81 89 ARG A C 1
ATOM 736 O O . ARG A 1 89 ? 2.349 -3.039 -12.068 1.00 87.81 89 ARG A O 1
ATOM 743 N N . LEU A 1 90 ? 1.927 -2.413 -14.191 1.00 89.94 90 LEU A N 1
ATOM 744 C CA . LEU A 1 90 ? 0.530 -2.044 -13.966 1.00 89.94 90 LEU A CA 1
ATOM 745 C C . LEU A 1 90 ? -0.298 -3.273 -13.591 1.00 89.94 90 LEU A C 1
ATOM 747 O O . LEU A 1 90 ? -1.059 -3.223 -12.629 1.00 89.94 90 LEU A O 1
ATOM 751 N N . VAL A 1 91 ? -0.084 -4.397 -14.284 1.00 90.69 91 VAL A N 1
ATOM 752 C CA . VAL A 1 91 ? -0.748 -5.672 -13.973 1.00 90.69 91 VAL A CA 1
ATOM 753 C C . VAL A 1 91 ? -0.357 -6.169 -12.581 1.00 90.69 91 VAL A C 1
ATOM 755 O O . VAL A 1 91 ? -1.234 -6.485 -11.778 1.00 90.69 91 VAL A O 1
ATOM 758 N N . LYS A 1 92 ? 0.944 -6.180 -12.251 1.00 91.88 92 LYS A N 1
ATOM 759 C CA . LYS A 1 92 ? 1.430 -6.558 -10.910 1.00 91.88 92 LYS A CA 1
ATOM 760 C C . LYS A 1 92 ? 0.783 -5.706 -9.818 1.00 91.88 92 LYS A C 1
ATOM 762 O O . LYS A 1 92 ? 0.271 -6.232 -8.831 1.00 91.88 92 LYS A O 1
ATOM 767 N N . TRP A 1 93 ? 0.786 -4.389 -10.012 1.00 93.44 93 TRP A N 1
ATOM 768 C CA . TRP A 1 93 ? 0.180 -3.442 -9.084 1.00 93.44 93 TRP A CA 1
ATOM 769 C C . TRP A 1 93 ? -1.329 -3.665 -8.945 1.00 93.44 93 TRP A C 1
ATOM 771 O O . TRP A 1 93 ? -1.838 -3.702 -7.828 1.00 93.44 93 TRP A O 1
ATOM 781 N N . PHE A 1 94 ? -2.040 -3.901 -10.048 1.00 92.12 94 PHE A N 1
ATOM 782 C CA . PHE A 1 94 ? -3.473 -4.179 -10.027 1.00 92.12 94 PHE A CA 1
ATOM 783 C C . PHE A 1 94 ? -3.804 -5.449 -9.230 1.00 92.12 94 PHE A C 1
ATOM 785 O O . PHE A 1 94 ? -4.697 -5.422 -8.383 1.00 92.12 94 PHE A O 1
ATOM 792 N N . VAL A 1 95 ? -3.041 -6.533 -9.415 1.00 92.12 95 VAL A N 1
ATOM 793 C CA . VAL A 1 95 ? -3.185 -7.769 -8.621 1.00 92.12 95 VAL A CA 1
ATOM 794 C C . VAL A 1 95 ? -2.995 -7.485 -7.129 1.00 92.12 95 VAL A C 1
ATOM 796 O O . VAL A 1 95 ? -3.805 -7.918 -6.309 1.00 92.12 95 VAL A O 1
ATOM 799 N N . ILE A 1 96 ? -1.965 -6.714 -6.768 1.00 92.69 96 ILE A N 1
ATOM 800 C CA . ILE A 1 96 ? -1.702 -6.312 -5.379 1.00 92.69 96 ILE A CA 1
ATOM 801 C C . ILE A 1 96 ? -2.870 -5.508 -4.802 1.00 92.69 96 ILE A C 1
ATOM 803 O O . ILE A 1 96 ? -3.279 -5.764 -3.670 1.00 92.69 96 ILE A O 1
ATOM 807 N N . VAL A 1 97 ? -3.427 -4.560 -5.560 1.00 90.88 97 VAL A N 1
ATOM 808 C CA . VAL A 1 97 ? -4.577 -3.753 -5.126 1.00 90.88 97 VAL A CA 1
ATOM 809 C C . VAL A 1 97 ? -5.803 -4.633 -4.896 1.00 90.88 97 VAL A C 1
ATOM 811 O O . VAL A 1 97 ? -6.441 -4.512 -3.852 1.00 90.88 97 VAL A O 1
ATOM 814 N N . VAL A 1 98 ? -6.108 -5.555 -5.814 1.00 89.06 98 VAL A N 1
ATOM 815 C CA . VAL A 1 98 ? -7.225 -6.502 -5.661 1.00 89.06 98 VAL A CA 1
ATOM 816 C C . VAL A 1 98 ? -7.042 -7.355 -4.404 1.00 89.06 98 VAL A C 1
ATOM 818 O O . VAL A 1 98 ? -7.956 -7.436 -3.584 1.00 89.06 98 VAL A O 1
ATOM 821 N N . LEU A 1 99 ? -5.851 -7.921 -4.182 1.00 88.62 99 LEU A N 1
ATOM 822 C CA . LEU A 1 99 ? -5.545 -8.668 -2.957 1.00 88.62 99 LEU A CA 1
ATOM 823 C C . LEU A 1 99 ? -5.650 -7.779 -1.704 1.00 88.62 99 LEU A C 1
ATOM 825 O O . LEU A 1 99 ? -6.199 -8.194 -0.682 1.00 88.62 99 LEU A O 1
ATOM 829 N N . GLY A 1 100 ? -5.183 -6.535 -1.764 1.00 85.50 100 GLY A N 1
ATOM 830 C CA . GLY A 1 100 ? -5.305 -5.575 -0.668 1.00 85.50 100 GLY A CA 1
ATOM 831 C C . GLY A 1 100 ? -6.761 -5.281 -0.295 1.00 85.50 100 GLY A C 1
ATOM 832 O O . GLY A 1 100 ? -7.108 -5.295 0.885 1.00 85.50 100 GLY A O 1
ATOM 833 N N . LEU A 1 101 ? -7.633 -5.084 -1.286 1.00 83.06 101 LEU A N 1
ATOM 834 C CA . LEU A 1 101 ? -9.070 -4.869 -1.078 1.00 83.06 101 LEU A CA 1
ATOM 835 C C . LEU A 1 101 ? -9.758 -6.117 -0.513 1.00 83.06 101 LEU A C 1
ATOM 837 O O . LEU A 1 101 ? -10.615 -6.017 0.368 1.00 83.06 101 LEU A O 1
ATOM 841 N N . LEU A 1 102 ? -9.349 -7.303 -0.969 1.00 80.75 102 LEU A N 1
ATOM 842 C CA . LEU A 1 102 ? -9.887 -8.566 -0.472 1.00 80.75 102 LEU A CA 1
ATOM 843 C C . LEU A 1 102 ? -9.526 -8.821 0.998 1.00 80.75 102 LEU A C 1
ATOM 845 O O . LEU A 1 102 ? -10.331 -9.447 1.685 1.00 80.75 102 LEU A O 1
ATOM 849 N N . TYR A 1 103 ? -8.404 -8.290 1.511 1.00 70.06 103 TYR A N 1
ATOM 850 C CA . TYR A 1 103 ? -7.904 -8.527 2.880 1.00 70.06 103 TYR A CA 1
ATOM 851 C C . TYR A 1 103 ? -8.957 -8.364 3.985 1.00 70.06 103 TYR A C 1
ATOM 853 O O . TYR A 1 103 ? -8.932 -9.070 4.995 1.00 70.06 103 TYR A O 1
ATOM 861 N N . ASN A 1 104 ? -9.864 -7.405 3.819 1.00 64.12 104 ASN A N 1
ATOM 862 C CA . ASN A 1 104 ? -10.906 -7.111 4.796 1.00 64.12 104 ASN A CA 1
ATOM 863 C C . ASN A 1 104 ? -12.309 -7.229 4.183 1.00 64.12 104 ASN A C 1
ATOM 865 O O . ASN A 1 104 ? -13.266 -6.649 4.687 1.00 64.12 104 ASN A O 1
ATOM 869 N N . SER A 1 105 ? -12.437 -7.966 3.080 1.00 63.69 105 SER A N 1
ATOM 870 C CA . SER A 1 105 ? -13.733 -8.365 2.541 1.00 63.69 105 SER A CA 1
ATOM 871 C C . SER A 1 105 ? -14.431 -9.343 3.495 1.00 63.69 105 SER A C 1
ATOM 873 O O . SER A 1 105 ? -13.777 -10.077 4.241 1.00 63.69 105 SER A O 1
ATOM 875 N N . PHE A 1 106 ? -15.767 -9.389 3.440 1.00 56.75 106 PHE A N 1
ATOM 876 C CA . PHE A 1 106 ? -16.592 -10.350 4.189 1.00 56.75 106 PHE A C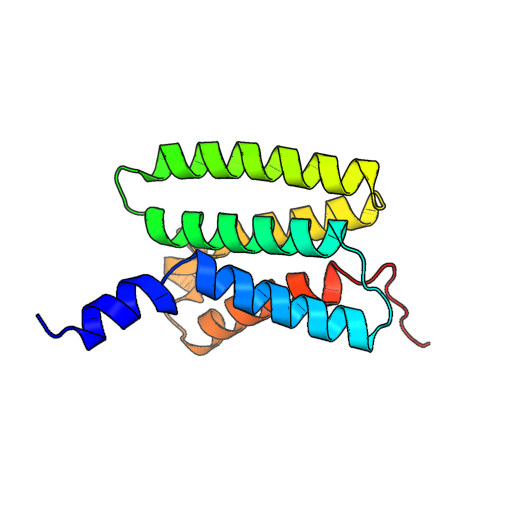A 1
ATOM 877 C C . PHE A 1 106 ? -16.086 -11.799 4.038 1.00 56.75 106 PHE A C 1
ATOM 879 O O . PHE A 1 106 ? -16.114 -12.578 4.986 1.00 56.75 106 PHE A O 1
ATOM 886 N N . PHE A 1 107 ? -15.532 -12.136 2.869 1.00 53.09 107 PHE A N 1
ATOM 887 C CA . PHE A 1 107 ? -14.927 -13.433 2.578 1.00 53.09 107 PHE A CA 1
ATOM 888 C C . PHE A 1 107 ? -13.733 -13.763 3.495 1.00 53.09 107 PHE A C 1
ATOM 890 O O . PHE A 1 107 ? -13.678 -14.838 4.091 1.00 53.09 107 PHE A O 1
ATOM 897 N N . LEU A 1 108 ? -12.794 -12.832 3.675 1.00 57.31 108 LEU A N 1
ATOM 898 C CA . LEU A 1 108 ? -11.626 -13.054 4.532 1.00 57.31 108 LEU A CA 1
ATOM 899 C C . LEU A 1 108 ? -11.957 -12.983 6.027 1.00 57.31 108 LEU A C 1
ATOM 901 O O . LEU A 1 108 ? -11.329 -13.688 6.819 1.00 57.31 108 LEU A O 1
ATOM 905 N N . ASP A 1 109 ? -12.944 -12.177 6.415 1.00 61.28 109 ASP A N 1
ATOM 906 C CA . ASP A 1 109 ? -13.367 -12.040 7.812 1.00 61.28 109 ASP A CA 1
ATOM 907 C C . ASP A 1 109 ? -14.067 -13.307 8.338 1.00 61.28 109 ASP A C 1
ATOM 909 O O . ASP A 1 109 ? -13.823 -13.735 9.466 1.00 61.28 109 ASP A O 1
ATOM 913 N N . VAL A 1 110 ? -14.860 -13.972 7.489 1.00 58.00 110 VAL A N 1
ATOM 914 C CA . VAL A 1 110 ? -15.605 -15.189 7.852 1.00 58.00 110 VAL A CA 1
ATOM 915 C C . VAL A 1 110 ? -14.733 -16.450 7.817 1.00 58.00 110 VAL A C 1
ATOM 917 O O . VAL A 1 110 ? -14.830 -17.274 8.733 1.00 58.00 110 VAL A O 1
ATOM 920 N N . TYR A 1 111 ? -13.879 -16.605 6.797 1.00 58.44 111 TYR A N 1
ATOM 921 C CA . TYR A 1 111 ? -13.173 -17.869 6.535 1.00 58.44 111 TYR A CA 1
ATOM 922 C C . TYR A 1 111 ? -11.688 -17.859 6.924 1.00 58.44 111 TYR A C 1
ATOM 924 O O . TYR A 1 111 ? -11.181 -18.866 7.411 1.00 58.44 111 TYR A O 1
ATOM 932 N N . ILE A 1 112 ? -10.981 -16.737 6.743 1.00 61.03 112 ILE A N 1
ATOM 933 C CA . ILE A 1 112 ? -9.513 -16.683 6.873 1.00 61.03 112 ILE A CA 1
ATOM 934 C C . ILE A 1 112 ? -9.062 -16.121 8.227 1.00 61.03 112 ILE A C 1
ATOM 936 O O . ILE A 1 112 ? -8.147 -16.654 8.854 1.00 61.03 112 ILE A O 1
ATOM 940 N N . ARG A 1 113 ? -9.717 -15.071 8.733 1.00 59.94 113 ARG A N 1
ATOM 941 C CA . ARG A 1 113 ? -9.303 -14.380 9.967 1.00 59.94 113 ARG A CA 1
ATOM 942 C C . ARG A 1 113 ? -9.502 -15.159 11.259 1.00 59.94 113 ARG A C 1
ATOM 944 O O . ARG A 1 113 ? -8.904 -14.779 12.264 1.00 59.94 113 ARG A O 1
ATOM 951 N N . LYS A 1 114 ? -10.291 -16.237 11.245 1.00 66.12 114 LYS A N 1
ATOM 952 C CA . LYS A 1 114 ? -10.422 -17.137 12.401 1.00 66.12 114 LYS A CA 1
ATOM 953 C C . LYS A 1 114 ? -9.131 -17.905 12.691 1.00 66.12 114 LYS A C 1
ATOM 955 O O . LYS A 1 114 ? -8.933 -18.326 13.824 1.00 66.12 114 LYS A O 1
ATOM 960 N N . ILE A 1 115 ? -8.252 -18.059 11.696 1.00 77.56 115 ILE A N 1
ATOM 961 C CA . ILE A 1 115 ? -6.968 -18.748 11.828 1.00 77.56 115 ILE A CA 1
ATOM 962 C C . ILE A 1 115 ? -5.856 -17.684 11.868 1.00 77.56 115 ILE A C 1
ATOM 964 O O . ILE A 1 115 ? -5.537 -17.091 10.833 1.00 77.56 115 ILE A O 1
ATOM 968 N N . PRO A 1 116 ? -5.234 -17.421 13.037 1.00 77.19 116 PRO A N 1
ATOM 969 C CA . PRO A 1 116 ? -4.246 -16.350 13.198 1.00 77.19 116 PRO A CA 1
ATOM 970 C C . PRO A 1 116 ? -3.079 -16.426 12.207 1.00 77.19 116 PRO A C 1
ATOM 972 O O . PRO A 1 116 ? -2.657 -15.400 11.676 1.00 77.19 116 PRO A O 1
ATOM 975 N N . LEU A 1 117 ? -2.600 -17.638 11.910 1.00 81.19 117 LEU A N 1
ATOM 976 C CA . LEU A 1 117 ? -1.495 -17.865 10.979 1.00 81.19 117 LEU A CA 1
ATOM 977 C C . LEU A 1 117 ? -1.851 -17.428 9.557 1.00 81.19 117 LEU A C 1
ATOM 979 O O . LEU A 1 117 ? -1.072 -16.722 8.925 1.00 81.19 117 LEU A O 1
ATOM 983 N N . LEU A 1 118 ? -3.045 -17.780 9.075 1.00 78.31 118 LEU A N 1
ATOM 984 C CA . LEU A 1 118 ? -3.474 -17.451 7.717 1.00 78.31 118 LEU A CA 1
ATOM 985 C C . LEU A 1 118 ? -3.682 -15.940 7.543 1.00 78.31 118 LEU A C 1
ATOM 987 O O . LEU A 1 118 ? -3.343 -15.380 6.503 1.00 78.31 118 LEU A O 1
ATOM 991 N N . LYS A 1 119 ? -4.161 -15.258 8.590 1.00 75.06 119 LYS A N 1
ATOM 992 C CA . LYS A 1 119 ? -4.253 -13.793 8.621 1.00 75.06 119 LYS A CA 1
ATOM 993 C C . LYS A 1 119 ? -2.879 -13.134 8.484 1.00 75.06 119 LYS A C 1
ATOM 995 O O . LYS A 1 119 ? -2.717 -12.246 7.652 1.00 75.06 119 LYS A O 1
ATOM 1000 N N . VAL A 1 120 ? -1.907 -13.546 9.301 1.00 79.94 120 VAL A N 1
ATOM 1001 C CA . VAL A 1 120 ? -0.542 -12.990 9.262 1.00 79.94 120 VAL A CA 1
ATOM 1002 C C . VAL A 1 120 ? 0.125 -13.309 7.927 1.00 79.94 120 VAL A C 1
ATOM 1004 O O . VAL A 1 120 ? 0.718 -12.421 7.320 1.00 79.94 120 VAL A O 1
ATOM 1007 N N . PHE A 1 121 ? -0.044 -14.537 7.434 1.00 85.69 121 PHE A N 1
ATOM 1008 C CA . PHE A 1 121 ? 0.457 -14.959 6.132 1.00 85.69 121 PHE A CA 1
ATOM 1009 C C . PHE A 1 121 ? -0.088 -14.086 5.003 1.00 85.69 121 PHE A C 1
ATOM 1011 O O . PHE A 1 121 ? 0.688 -13.611 4.186 1.00 85.69 121 PHE A O 1
ATOM 1018 N N . TYR A 1 122 ? -1.393 -13.808 4.978 1.00 84.69 122 TYR A N 1
ATOM 1019 C CA . TYR A 1 122 ? -1.989 -12.969 3.939 1.00 84.69 122 TYR A CA 1
ATOM 1020 C C . TYR A 1 122 ? -1.414 -11.547 3.938 1.00 84.69 122 TYR A C 1
ATOM 1022 O O . TYR A 1 122 ? -1.076 -11.009 2.886 1.00 84.69 122 TYR A O 1
ATOM 1030 N N . VAL A 1 123 ? -1.275 -10.933 5.119 1.00 83.56 123 VAL A N 1
ATOM 1031 C CA . VAL A 1 123 ? -0.657 -9.601 5.238 1.00 83.56 123 VAL A CA 1
ATOM 1032 C C . VAL A 1 123 ? 0.789 -9.640 4.753 1.00 83.56 123 VAL A C 1
ATOM 1034 O O . VAL A 1 123 ? 1.191 -8.783 3.967 1.00 83.56 123 VAL A O 1
ATOM 1037 N N . GLY A 1 124 ? 1.543 -10.655 5.183 1.00 86.44 124 GLY A N 1
ATOM 1038 C CA . GLY A 1 124 ? 2.921 -10.885 4.761 1.00 86.44 124 GLY A CA 1
ATOM 1039 C C . GLY A 1 124 ? 3.049 -11.096 3.253 1.00 86.44 124 GLY A C 1
ATOM 1040 O O . GLY A 1 124 ? 3.952 -10.534 2.645 1.00 86.44 124 GLY A O 1
ATOM 1041 N N . LEU A 1 125 ? 2.112 -11.820 2.635 1.00 89.75 125 LEU A N 1
ATOM 1042 C CA . LEU A 1 125 ? 2.050 -12.045 1.193 1.00 89.75 125 LEU A CA 1
ATOM 1043 C C . LEU A 1 125 ? 1.879 -10.721 0.446 1.00 89.75 125 LEU A C 1
ATOM 1045 O O . LEU A 1 125 ? 2.687 -10.405 -0.419 1.00 89.75 125 LEU A O 1
ATOM 1049 N N . VAL A 1 126 ? 0.868 -9.918 0.795 1.00 89.94 126 VAL A N 1
ATOM 1050 C CA . VAL A 1 126 ? 0.637 -8.622 0.131 1.00 89.94 126 VAL A CA 1
ATOM 1051 C C . VAL A 1 126 ? 1.850 -7.705 0.303 1.00 89.94 126 VAL A C 1
ATOM 1053 O O . VAL A 1 126 ? 2.275 -7.067 -0.656 1.00 89.94 126 VAL A O 1
ATOM 1056 N N . TRP A 1 127 ? 2.461 -7.684 1.491 1.00 89.06 127 TRP A N 1
ATOM 1057 C CA . TRP A 1 127 ? 3.702 -6.944 1.726 1.00 89.06 127 TRP A CA 1
ATOM 1058 C C . TRP A 1 127 ? 4.867 -7.446 0.868 1.00 89.06 127 TRP A C 1
ATOM 1060 O O . TRP A 1 127 ? 5.569 -6.633 0.274 1.00 89.06 127 TRP A O 1
ATOM 1070 N N . ALA A 1 128 ? 5.075 -8.757 0.771 1.00 88.88 128 ALA A N 1
ATOM 1071 C CA . ALA A 1 128 ? 6.128 -9.335 -0.059 1.00 88.88 128 ALA A CA 1
ATOM 1072 C C . ALA A 1 128 ? 5.918 -9.005 -1.545 1.00 88.88 128 ALA A C 1
ATOM 1074 O O . ALA A 1 128 ? 6.870 -8.673 -2.249 1.00 88.88 128 ALA A O 1
ATOM 1075 N N . LEU A 1 129 ? 4.669 -9.020 -2.023 1.00 91.75 129 LEU A N 1
ATOM 1076 C CA . LEU A 1 129 ? 4.350 -8.639 -3.398 1.00 91.75 129 LEU A CA 1
ATOM 1077 C C . LEU A 1 129 ? 4.647 -7.154 -3.665 1.00 91.75 129 LEU A C 1
ATOM 1079 O O . LEU A 1 129 ? 5.214 -6.831 -4.706 1.00 91.75 129 LEU A O 1
ATOM 1083 N N . VAL A 1 130 ? 4.322 -6.257 -2.728 1.00 90.00 130 VAL A N 1
ATOM 1084 C CA . VAL A 1 130 ? 4.639 -4.822 -2.847 1.00 90.00 130 VAL A CA 1
ATOM 1085 C C . VAL A 1 130 ? 6.149 -4.574 -2.833 1.00 90.00 130 VAL A C 1
ATOM 1087 O O . VAL A 1 130 ? 6.649 -3.833 -3.674 1.00 90.00 130 VAL A O 1
ATOM 1090 N N . ASN A 1 131 ? 6.877 -5.186 -1.899 1.00 87.50 131 ASN A N 1
ATOM 1091 C CA . ASN A 1 131 ? 8.293 -4.876 -1.680 1.00 87.50 131 ASN A CA 1
ATOM 1092 C C . ASN A 1 131 ? 9.227 -5.575 -2.675 1.00 87.50 131 ASN A C 1
ATOM 1094 O O . ASN A 1 131 ? 10.225 -4.988 -3.087 1.00 87.50 131 ASN A O 1
ATOM 1098 N N . CYS A 1 132 ? 8.899 -6.806 -3.078 1.00 84.12 132 CYS A N 1
ATOM 1099 C CA . CYS A 1 132 ? 9.772 -7.631 -3.911 1.00 84.12 132 CYS A CA 1
ATOM 1100 C C . CYS A 1 132 ? 9.232 -7.793 -5.336 1.00 84.12 132 CYS A C 1
ATOM 1102 O O . CYS A 1 132 ? 9.962 -7.611 -6.302 1.00 84.12 132 CYS A O 1
ATOM 1104 N N . TRP A 1 133 ? 7.954 -8.140 -5.512 1.00 88.19 133 TRP A N 1
ATOM 1105 C CA . TRP A 1 133 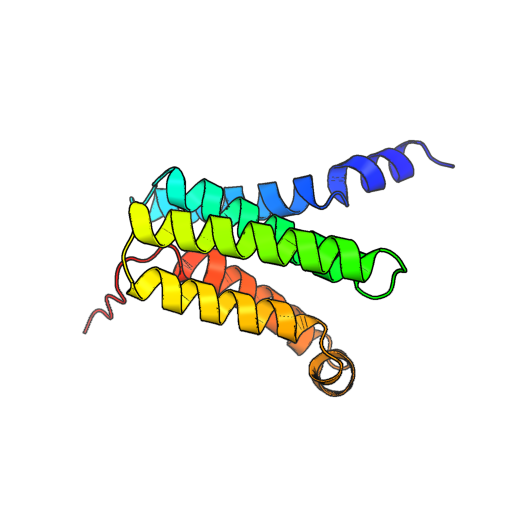? 7.454 -8.489 -6.849 1.00 88.19 133 TRP A CA 1
ATOM 1106 C C . TRP A 1 133 ? 7.191 -7.271 -7.741 1.00 88.19 133 TRP A C 1
ATOM 1108 O O . TRP A 1 133 ? 7.489 -7.300 -8.941 1.00 88.19 133 TRP A O 1
ATOM 1118 N N . LEU A 1 134 ? 6.642 -6.199 -7.164 1.00 87.31 134 LEU A N 1
ATOM 1119 C CA . LEU A 1 134 ? 6.320 -4.959 -7.872 1.00 87.31 134 LEU A CA 1
ATOM 1120 C C . LEU A 1 134 ? 7.576 -4.222 -8.364 1.00 87.31 134 LEU A C 1
ATOM 1122 O O . LEU A 1 134 ? 7.552 -3.592 -9.424 1.00 87.31 134 LEU A O 1
ATOM 1126 N N . THR A 1 135 ? 8.659 -4.292 -7.591 1.00 81.62 135 THR A N 1
ATOM 1127 C CA . THR A 1 135 ? 9.935 -3.615 -7.861 1.00 81.62 135 THR A CA 1
ATOM 1128 C C . THR A 1 135 ? 10.748 -4.340 -8.932 1.00 81.62 135 THR A C 1
ATOM 1130 O O . THR A 1 135 ? 11.370 -3.675 -9.767 1.00 81.62 135 THR A O 1
ATOM 1133 N N . LEU A 1 136 ? 10.646 -5.673 -8.992 1.00 77.62 136 LEU A N 1
ATOM 1134 C CA . LEU A 1 136 ? 11.321 -6.504 -9.985 1.00 77.62 136 LEU A CA 1
ATOM 1135 C C . LEU A 1 136 ? 10.864 -6.184 -11.425 1.00 77.62 136 LEU A C 1
ATOM 1137 O O . LEU A 1 136 ? 9.659 -6.240 -11.719 1.00 77.62 136 LEU A O 1
ATOM 1141 N N . PRO A 1 137 ? 11.795 -5.881 -12.350 1.00 65.88 137 PRO A N 1
ATOM 1142 C CA . PRO A 1 137 ? 11.473 -5.670 -13.759 1.00 65.88 137 PRO A CA 1
ATOM 1143 C C . PRO A 1 137 ? 10.986 -6.963 -14.431 1.00 65.88 137 PRO A C 1
ATOM 1145 O O . PRO A 1 137 ? 9.943 -6.941 -15.079 1.00 65.88 137 PRO A O 1
ATOM 1148 N N . GLU A 1 138 ? 11.651 -8.093 -14.181 1.00 60.72 138 GLU A N 1
ATOM 1149 C CA . GLU A 1 138 ? 11.339 -9.411 -14.752 1.00 60.72 138 GLU A CA 1
ATOM 1150 C C . GLU A 1 138 ? 11.545 -10.514 -13.703 1.00 60.72 138 GLU A C 1
ATOM 1152 O O . GLU A 1 138 ? 12.299 -10.339 -12.743 1.00 60.72 138 GLU A O 1
ATOM 1157 N N . PHE A 1 139 ? 10.857 -11.648 -13.862 1.00 51.00 139 PHE A N 1
ATOM 1158 C CA . PHE A 1 139 ? 11.211 -12.867 -13.135 1.00 51.00 139 PHE A CA 1
ATOM 1159 C C . PHE A 1 139 ? 12.427 -13.478 -13.830 1.00 51.00 139 PHE A C 1
ATOM 1161 O O . PHE A 1 139 ? 12.277 -14.226 -14.791 1.00 51.00 139 PHE A O 1
ATOM 1168 N N . ASN A 1 140 ? 13.627 -13.176 -13.340 1.00 47.91 140 ASN A N 1
ATOM 1169 C CA . ASN A 1 140 ? 14.778 -14.017 -13.643 1.00 47.91 140 ASN A CA 1
ATOM 1170 C C . ASN A 1 140 ? 14.630 -15.280 -12.795 1.00 47.91 140 ASN A C 1
ATOM 1172 O O . ASN A 1 140 ? 15.074 -15.319 -11.651 1.00 47.91 140 ASN A O 1
ATOM 1176 N N . PHE A 1 141 ? 13.942 -16.293 -13.322 1.00 47.97 141 PHE A N 1
ATOM 1177 C CA . PHE A 1 141 ? 14.190 -17.650 -12.858 1.00 47.97 141 PHE A CA 1
ATOM 1178 C C . PHE A 1 141 ? 15.586 -18.007 -13.370 1.00 47.97 141 PHE A C 1
ATOM 1180 O O . PHE A 1 141 ? 15.749 -18.083 -14.589 1.00 47.97 141 PHE A O 1
ATOM 1187 N N . PRO A 1 142 ? 16.604 -18.167 -12.504 1.00 48.94 142 PRO A N 1
ATOM 1188 C CA . PRO A 1 142 ? 17.820 -18.819 -12.946 1.00 48.94 142 PRO A CA 1
ATOM 1189 C C . PRO A 1 142 ? 17.408 -20.254 -13.282 1.00 48.94 142 PRO A C 1
ATOM 1191 O O . PRO A 1 142 ? 17.045 -21.019 -12.388 1.00 48.94 142 PRO A O 1
ATOM 1194 N N . ILE A 1 143 ? 17.324 -20.556 -14.577 1.00 44.16 143 ILE A N 1
ATOM 1195 C CA . ILE A 1 143 ? 17.260 -21.935 -15.064 1.00 44.16 143 ILE A CA 1
ATOM 1196 C C . ILE A 1 143 ? 18.639 -22.547 -14.845 1.00 44.16 143 ILE A C 1
ATOM 1198 O O . ILE A 1 143 ? 19.630 -21.863 -15.191 1.00 44.16 143 ILE A O 1
#

pLDDT: mean 82.85, std 11.9, range [44.16, 95.12]